Protein AF-A0A6V7K752-F1 (afdb_monomer_lite)

pLDDT: mean 86.39, std 9.66, range [59.0, 97.38]

Foldseek 3Di:
DPVVVVVVVVVVVVVVVVVVVVVPPDPDDDDDDPLPDADDDCQADPVRDGRNDDDDD

InterPro domains:
  IPR005052 Legume-like lectin [PS51328] (30-57)

Structure (mmCIF, N/CA/C/O backbone):
data_AF-A0A6V7K752-F1
#
_entry.id   AF-A0A6V7K752-F1
#
loop_
_atom_site.group_PDB
_atom_site.id
_atom_site.type_symbol
_atom_site.label_atom_id
_atom_site.label_alt_id
_atom_site.label_comp_id
_atom_site.label_asym_id
_atom_site.label_entity_id
_atom_site.label_seq_id
_atom_site.pdbx_PDB_ins_code
_atom_site.Cartn_x
_atom_site.Cartn_y
_atom_site.Cartn_z
_atom_site.occupancy
_atom_site.B_iso_or_equiv
_atom_site.auth_seq_id
_atom_site.auth_comp_id
_atom_site.auth_asym_id
_atom_site.auth_atom_id
_atom_site.pdbx_PDB_model_num
ATOM 1 N N . MET A 1 1 ? 36.705 -9.977 -45.976 1.00 59.00 1 MET A N 1
ATOM 2 C CA . MET A 1 1 ? 35.835 -10.525 -44.905 1.00 59.00 1 MET A CA 1
ATOM 3 C C . MET A 1 1 ? 36.077 -9.883 -43.522 1.00 59.00 1 MET A C 1
ATOM 5 O O . MET A 1 1 ? 35.833 -10.533 -42.519 1.00 59.00 1 MET A O 1
ATOM 9 N N . LYS A 1 2 ? 36.515 -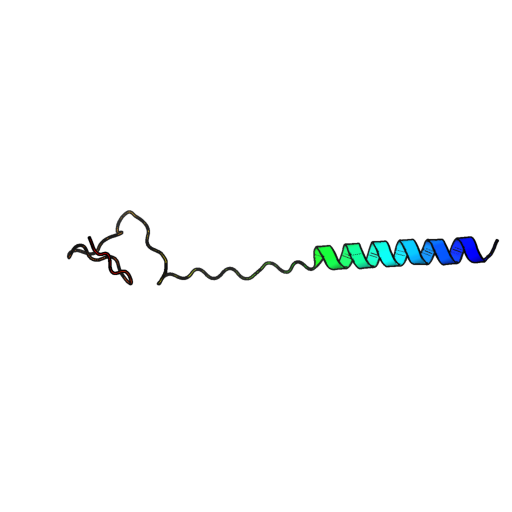8.613 -43.425 1.00 60.62 2 LYS A N 1
ATOM 10 C CA . LYS A 1 2 ? 36.790 -7.963 -42.122 1.00 60.62 2 LYS A CA 1
ATOM 11 C C . LYS A 1 2 ? 35.548 -7.315 -41.484 1.00 60.62 2 LYS A C 1
ATOM 13 O O . LYS A 1 2 ? 35.351 -7.433 -40.287 1.00 60.62 2 LYS A O 1
ATOM 18 N N . MET A 1 3 ? 34.650 -6.738 -42.288 1.00 68.69 3 MET A N 1
ATOM 19 C CA . MET A 1 3 ? 33.490 -5.987 -41.770 1.00 68.69 3 MET A CA 1
ATOM 20 C C . MET A 1 3 ? 32.375 -6.855 -41.163 1.00 68.69 3 MET A C 1
ATOM 22 O O . MET A 1 3 ? 31.651 -6.403 -40.287 1.00 68.69 3 MET A O 1
ATOM 26 N N . ALA A 1 4 ? 32.240 -8.114 -41.591 1.00 70.38 4 ALA A N 1
ATOM 27 C CA . ALA A 1 4 ? 31.184 -9.000 -41.092 1.00 70.38 4 ALA A CA 1
ATOM 28 C C . ALA A 1 4 ? 31.408 -9.453 -39.637 1.00 70.38 4 ALA A C 1
ATOM 30 O O . ALA A 1 4 ? 30.443 -9.760 -38.945 1.00 70.38 4 ALA A O 1
ATOM 31 N N . ALA A 1 5 ? 32.662 -9.507 -39.174 1.00 72.19 5 ALA A N 1
ATOM 32 C CA . ALA A 1 5 ? 32.985 -9.849 -37.791 1.00 72.19 5 ALA A CA 1
ATOM 33 C C . ALA A 1 5 ? 32.701 -8.671 -36.846 1.00 72.19 5 ALA A C 1
ATOM 35 O O . ALA A 1 5 ? 32.027 -8.860 -35.841 1.00 72.19 5 ALA A O 1
ATOM 36 N N . GLU A 1 6 ? 33.116 -7.456 -37.214 1.00 78.06 6 GLU A N 1
ATOM 37 C CA . GLU A 1 6 ? 32.888 -6.232 -36.426 1.00 78.06 6 GLU A CA 1
ATOM 38 C C . GLU A 1 6 ? 31.395 -5.967 -36.180 1.00 78.06 6 GLU A C 1
ATOM 40 O O . GLU A 1 6 ? 30.964 -5.713 -35.059 1.00 78.06 6 GLU A O 1
ATOM 45 N N . VAL A 1 7 ? 30.568 -6.132 -37.216 1.00 83.31 7 VAL A N 1
ATOM 46 C CA . VAL A 1 7 ? 29.111 -5.952 -37.118 1.00 83.31 7 VAL A CA 1
ATOM 47 C C . VAL A 1 7 ? 28.463 -6.983 -36.180 1.00 83.31 7 VAL A C 1
ATOM 49 O O . VAL A 1 7 ? 27.520 -6.657 -35.463 1.00 83.31 7 VAL A O 1
ATOM 52 N N . ARG A 1 8 ? 28.981 -8.219 -36.122 1.00 83.50 8 ARG A N 1
ATOM 53 C CA . ARG A 1 8 ? 28.492 -9.255 -35.191 1.00 83.50 8 ARG A CA 1
ATOM 54 C C . ARG A 1 8 ? 28.782 -8.895 -33.737 1.00 83.50 8 ARG A C 1
ATOM 56 O O . ARG A 1 8 ? 27.916 -9.092 -32.889 1.00 83.50 8 ARG A O 1
ATOM 63 N N . TRP A 1 9 ? 29.962 -8.344 -33.457 1.00 86.69 9 TRP A N 1
ATOM 64 C CA . TRP A 1 9 ? 30.316 -7.882 -32.115 1.00 86.69 9 TRP A CA 1
ATOM 65 C C . TRP A 1 9 ? 29.423 -6.735 -31.650 1.00 86.69 9 TRP A C 1
ATOM 67 O O . TRP A 1 9 ? 29.016 -6.740 -30.493 1.00 86.69 9 TRP A O 1
ATOM 77 N N . LEU A 1 10 ? 29.030 -5.831 -32.556 1.00 86.81 10 LEU A N 1
ATOM 78 C CA . LEU A 1 10 ? 28.079 -4.759 -32.249 1.00 86.81 10 LEU A CA 1
ATOM 79 C C . LEU A 1 10 ? 26.701 -5.301 -31.846 1.00 86.81 10 LEU A C 1
ATOM 81 O O . LEU A 1 10 ? 26.131 -4.860 -30.850 1.00 86.81 10 LEU A O 1
ATOM 85 N N . PHE A 1 11 ? 26.169 -6.290 -32.569 1.00 88.19 11 PHE A N 1
ATOM 86 C CA . PHE A 1 11 ? 24.888 -6.903 -32.202 1.00 88.19 11 PHE A CA 1
ATOM 87 C C . PHE A 1 11 ? 24.951 -7.626 -30.853 1.00 88.19 11 PHE A C 1
ATOM 89 O O . PHE A 1 11 ? 24.026 -7.508 -30.051 1.00 88.19 11 PHE A O 1
ATOM 96 N N . LEU A 1 12 ? 26.053 -8.328 -30.577 1.00 89.00 12 LEU A N 1
ATOM 97 C CA . LEU A 1 12 ? 26.265 -8.997 -29.293 1.00 89.00 12 LEU A CA 1
ATOM 98 C C . LEU A 1 12 ? 26.418 -7.992 -28.146 1.00 89.00 12 LEU A C 1
ATOM 100 O O . LEU A 1 12 ? 25.828 -8.195 -27.088 1.00 89.00 12 LEU A O 1
ATOM 104 N N . SER A 1 13 ? 27.148 -6.892 -28.352 1.00 88.25 13 SER A N 1
ATOM 105 C CA . SER A 1 13 ? 27.316 -5.856 -27.329 1.00 88.25 13 SER A CA 1
ATOM 106 C C . SER A 1 13 ? 26.011 -5.120 -27.040 1.00 88.25 13 SER A C 1
ATOM 108 O O . SER A 1 13 ? 25.708 -4.857 -25.880 1.00 88.25 13 SER A O 1
ATOM 110 N N . ILE A 1 14 ? 25.212 -4.832 -28.074 1.00 91.81 14 ILE A N 1
ATOM 111 C CA . ILE A 1 14 ? 23.892 -4.208 -27.920 1.00 91.81 14 ILE A CA 1
ATOM 112 C C . ILE A 1 14 ? 22.951 -5.158 -27.173 1.00 91.81 14 ILE A C 1
ATOM 114 O O . ILE A 1 14 ? 22.334 -4.753 -26.191 1.00 91.81 14 ILE A O 1
ATOM 118 N N . GLY A 1 15 ? 22.891 -6.432 -27.576 1.00 90.38 15 GLY A N 1
ATOM 119 C CA . GLY A 1 15 ? 22.059 -7.436 -26.909 1.00 90.38 15 GLY A CA 1
ATOM 120 C C . GLY A 1 15 ? 22.435 -7.643 -25.440 1.00 90.38 15 GLY A C 1
ATOM 121 O O . GLY A 1 15 ? 21.557 -7.682 -24.578 1.00 90.38 15 GLY A O 1
ATOM 122 N N . LEU A 1 16 ? 23.735 -7.703 -25.134 1.00 89.06 16 LEU A N 1
ATOM 123 C CA . LEU A 1 16 ? 24.237 -7.827 -23.766 1.00 89.06 16 LEU A CA 1
ATOM 124 C C . LEU A 1 16 ? 23.899 -6.592 -22.922 1.00 89.06 16 LEU A C 1
ATOM 126 O O . LEU A 1 16 ? 23.433 -6.72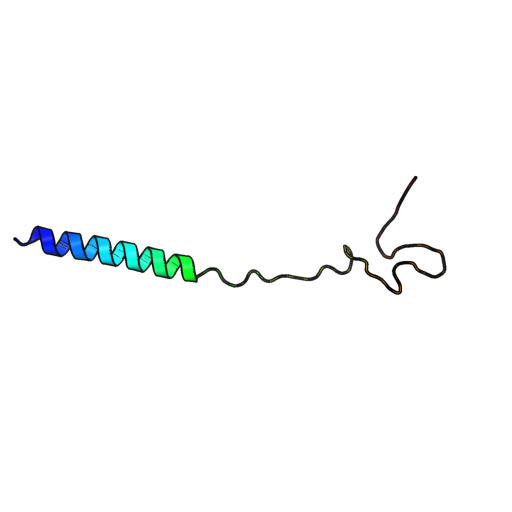8 -21.794 1.00 89.06 16 LEU A O 1
ATOM 130 N N . PHE A 1 17 ? 24.081 -5.390 -23.467 1.00 87.81 17 PHE A N 1
ATOM 131 C CA . PHE A 1 17 ? 23.752 -4.147 -22.772 1.00 87.81 17 PHE A CA 1
ATOM 132 C C . PHE A 1 17 ? 22.249 -4.031 -22.471 1.00 87.81 17 PHE A C 1
ATOM 134 O O . PHE A 1 17 ? 21.862 -3.677 -21.354 1.00 87.81 17 PHE A O 1
ATOM 141 N N . SER A 1 18 ? 21.391 -4.392 -23.431 1.00 85.81 18 SER A N 1
ATOM 142 C CA . SER A 1 18 ? 19.941 -4.437 -23.225 1.00 85.81 18 SER A CA 1
ATOM 143 C C . SER A 1 18 ? 19.550 -5.453 -22.150 1.00 85.81 18 SER A C 1
ATOM 145 O O . SER A 1 18 ? 18.727 -5.144 -21.293 1.00 85.81 18 SER A O 1
ATOM 147 N N . PHE A 1 19 ? 20.176 -6.632 -22.140 1.00 82.75 19 PHE A N 1
ATOM 148 C CA . PHE A 1 19 ? 19.919 -7.663 -21.135 1.00 82.75 19 PHE A CA 1
ATOM 149 C C . PHE A 1 19 ? 20.293 -7.203 -19.718 1.00 82.75 19 PHE A C 1
ATOM 151 O O . PHE A 1 19 ? 19.476 -7.301 -18.803 1.00 82.75 19 PHE A O 1
ATOM 158 N N . LEU A 1 20 ? 21.482 -6.616 -19.552 1.00 82.88 20 LEU A N 1
ATOM 159 C CA . LEU A 1 20 ? 21.953 -6.068 -18.272 1.00 82.88 20 LEU A CA 1
ATOM 160 C C . LEU A 1 20 ? 21.092 -4.897 -17.765 1.00 82.88 20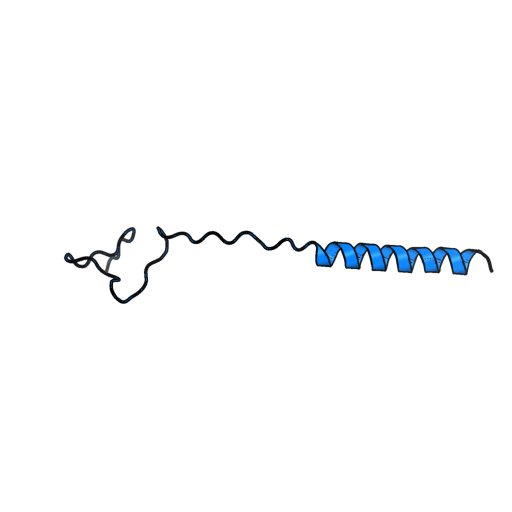 LEU A C 1
ATOM 162 O O . LEU A 1 20 ? 20.987 -4.671 -16.557 1.00 82.88 20 LEU A O 1
ATOM 166 N N . SER A 1 21 ? 20.460 -4.157 -18.679 1.00 80.56 21 SER A N 1
ATOM 167 C CA . SER A 1 21 ? 19.552 -3.059 -18.333 1.00 80.56 21 SER A CA 1
ATOM 168 C C . SER A 1 21 ? 18.200 -3.563 -17.814 1.00 80.56 21 SER A C 1
ATOM 170 O O . SER A 1 21 ? 17.650 -2.970 -16.890 1.00 80.56 21 SER A O 1
ATOM 172 N N . ILE A 1 22 ? 17.679 -4.680 -18.341 1.00 78.38 22 ILE A N 1
ATOM 173 C CA . ILE A 1 22 ? 16.400 -5.274 -17.897 1.00 78.38 22 ILE A CA 1
ATOM 174 C C . ILE A 1 22 ? 16.511 -5.846 -16.476 1.00 78.38 22 ILE A C 1
ATOM 176 O O . ILE A 1 22 ? 15.570 -5.754 -15.692 1.00 78.38 22 ILE A O 1
ATOM 180 N N . THR A 1 23 ? 17.667 -6.404 -16.111 1.00 73.06 23 THR A N 1
ATOM 181 C CA . THR A 1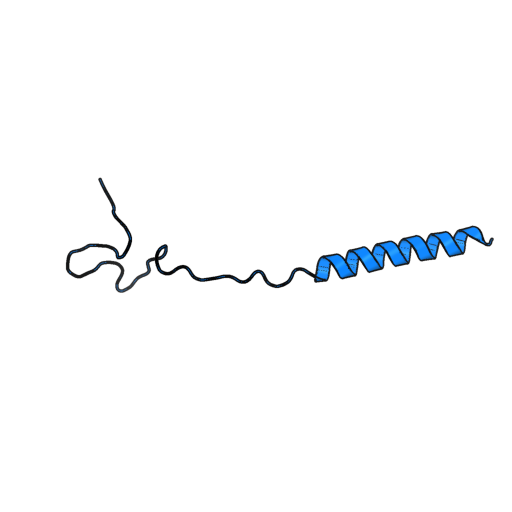 23 ? 17.888 -6.993 -14.778 1.00 73.06 23 THR A CA 1
ATOM 182 C C . THR A 1 23 ? 18.050 -5.955 -13.664 1.00 73.06 23 THR A C 1
ATOM 184 O O . THR A 1 23 ? 18.034 -6.318 -12.493 1.00 73.06 23 THR A O 1
ATOM 187 N N . ASN A 1 24 ? 18.189 -4.669 -14.007 1.00 69.00 24 ASN A N 1
ATOM 188 C CA . ASN A 1 24 ? 18.328 -3.554 -13.063 1.00 69.00 24 ASN A CA 1
ATOM 189 C C . ASN A 1 24 ? 16.980 -2.958 -12.618 1.00 69.00 24 ASN A C 1
ATOM 191 O O . ASN A 1 24 ? 16.905 -1.803 -12.199 1.00 69.00 24 ASN A O 1
ATOM 195 N N . ALA A 1 25 ? 15.901 -3.740 -12.677 1.00 67.62 25 ALA A N 1
ATOM 196 C CA . ALA A 1 25 ? 14.678 -3.422 -11.956 1.00 67.62 25 ALA A CA 1
ATOM 197 C C . ALA A 1 25 ? 14.927 -3.643 -10.455 1.00 67.62 25 ALA A C 1
ATOM 199 O O . ALA A 1 25 ? 14.591 -4.689 -9.901 1.00 67.62 25 ALA A O 1
ATOM 200 N N . GLY A 1 26 ? 15.588 -2.678 -9.810 1.00 73.75 26 GLY A N 1
ATOM 201 C CA . GLY A 1 26 ? 15.710 -2.646 -8.357 1.00 73.75 26 GLY A CA 1
ATOM 202 C C . GLY A 1 26 ? 14.320 -2.764 -7.743 1.00 73.75 26 GLY A C 1
ATOM 203 O O . GLY A 1 26 ? 13.389 -2.097 -8.198 1.00 73.75 26 GLY A O 1
ATOM 204 N N . ASP A 1 27 ? 14.172 -3.655 -6.765 1.00 79.19 27 ASP A N 1
ATOM 205 C CA . ASP A 1 27 ? 12.887 -3.904 -6.122 1.00 79.19 27 ASP A CA 1
ATOM 206 C C . ASP A 1 27 ? 12.329 -2.571 -5.611 1.00 79.19 27 ASP A C 1
ATOM 208 O O . ASP A 1 27 ? 12.965 -1.875 -4.811 1.00 79.19 27 ASP A O 1
ATOM 212 N N . VAL A 1 28 ? 11.184 -2.152 -6.157 1.00 85.62 28 VAL A N 1
ATOM 213 C CA . VAL A 1 28 ? 10.580 -0.872 -5.788 1.00 85.62 28 VAL A CA 1
ATOM 214 C C . VAL A 1 28 ? 10.257 -0.965 -4.310 1.00 85.62 28 VAL A C 1
ATOM 216 O O . VAL A 1 28 ? 9.462 -1.814 -3.909 1.00 85.62 28 VAL A O 1
ATOM 219 N N . HIS A 1 29 ? 10.853 -0.095 -3.493 1.00 87.25 29 HIS A N 1
ATOM 220 C CA . HIS A 1 29 ? 10.582 -0.099 -2.063 1.00 87.25 29 HIS A CA 1
ATOM 221 C C . HIS A 1 29 ? 9.091 0.164 -1.820 1.00 87.25 29 HIS A C 1
ATOM 223 O O . HIS A 1 29 ? 8.598 1.281 -1.991 1.00 87.25 29 HIS A O 1
ATOM 229 N N . ARG A 1 30 ? 8.359 -0.881 -1.426 1.00 90.19 30 ARG A N 1
ATOM 230 C CA . ARG A 1 30 ? 6.938 -0.785 -1.092 1.00 90.19 30 ARG A CA 1
ATOM 231 C C . ARG A 1 30 ? 6.812 -0.403 0.371 1.00 90.19 30 ARG A C 1
ATOM 233 O O . ARG A 1 30 ? 7.142 -1.188 1.258 1.00 90.19 30 ARG A O 1
ATOM 240 N N . ARG A 1 31 ? 6.300 0.799 0.621 1.00 93.44 31 ARG A N 1
ATOM 241 C CA . ARG A 1 31 ? 5.973 1.262 1.966 1.00 93.44 31 ARG A CA 1
ATOM 242 C C . ARG A 1 31 ? 4.502 1.000 2.249 1.00 93.44 31 ARG A C 1
ATOM 244 O O . ARG A 1 31 ? 3.636 1.440 1.503 1.00 93.44 31 ARG A O 1
ATOM 251 N N . PHE A 1 32 ? 4.220 0.319 3.354 1.00 95.56 32 PHE A N 1
ATOM 252 C CA . PHE A 1 32 ? 2.854 0.216 3.848 1.00 95.56 32 PHE A CA 1
ATOM 253 C C . PHE A 1 32 ? 2.420 1.541 4.483 1.00 95.56 32 PHE A C 1
ATOM 255 O O . PHE A 1 32 ? 3.083 2.052 5.391 1.00 95.56 32 PHE A O 1
ATOM 262 N N . GLU A 1 33 ? 1.291 2.081 4.031 1.00 97.38 33 GLU A N 1
ATOM 263 C CA . GLU A 1 33 ? 0.748 3.335 4.542 1.00 97.38 33 GLU A CA 1
ATOM 264 C C . GLU A 1 33 ? -0.475 3.078 5.427 1.00 97.38 33 GLU A C 1
ATOM 266 O O . GLU A 1 33 ? -1.618 3.046 4.975 1.00 97.38 33 GLU A O 1
ATOM 271 N N . TYR A 1 34 ? -0.219 2.912 6.729 1.00 94.69 34 TYR A N 1
ATOM 272 C CA . TYR A 1 34 ? -1.249 2.589 7.724 1.00 94.69 34 TYR A CA 1
ATOM 273 C C . TYR A 1 34 ? -2.412 3.590 7.751 1.00 94.69 34 TYR A C 1
ATOM 275 O O . TYR A 1 34 ? -3.556 3.191 7.922 1.00 94.69 34 TYR A O 1
ATOM 283 N N . LYS A 1 35 ? -2.137 4.881 7.531 1.00 96.25 35 LYS A N 1
ATOM 284 C CA . LYS A 1 35 ? -3.174 5.925 7.519 1.00 96.25 35 LYS A CA 1
ATOM 285 C C . LYS A 1 35 ? -4.184 5.770 6.376 1.00 96.25 35 LYS A C 1
ATOM 287 O O . LYS A 1 35 ? -5.294 6.265 6.493 1.00 96.25 35 LYS A O 1
ATOM 292 N N . TYR A 1 36 ? -3.817 5.072 5.302 1.00 96.44 36 TYR A N 1
ATOM 293 C CA . TYR A 1 36 ? -4.671 4.844 4.132 1.00 96.44 36 TYR A CA 1
ATOM 294 C C . TYR A 1 36 ? -5.146 3.391 4.039 1.00 96.44 36 TYR A C 1
ATOM 296 O O . TYR A 1 36 ? -5.510 2.916 2.968 1.00 96.44 36 TYR A O 1
ATOM 304 N N . SER A 1 37 ? -5.111 2.656 5.149 1.00 94.38 37 SER A N 1
ATOM 305 C CA . SER A 1 37 ? -5.501 1.250 5.202 1.00 94.38 37 SER A CA 1
ATOM 306 C C . SER A 1 37 ? -6.345 0.974 6.442 1.00 94.38 37 SER A C 1
ATOM 308 O O . SER A 1 37 ? -6.069 1.491 7.518 1.00 94.38 37 SER A O 1
ATOM 310 N N . PHE A 1 38 ? -7.323 0.083 6.320 1.00 94.00 38 PHE A N 1
ATOM 311 C CA . PHE A 1 38 ? -8.026 -0.523 7.451 1.00 94.00 38 PHE A CA 1
ATOM 312 C C . PHE A 1 38 ? -8.258 -2.010 7.162 1.00 94.00 38 PHE A C 1
ATOM 314 O O . PHE A 1 38 ? -8.359 -2.417 6.005 1.00 94.00 38 PHE A O 1
ATOM 321 N N . LYS A 1 39 ? -8.294 -2.850 8.204 1.00 94.44 39 LYS A N 1
ATOM 322 C CA . LYS A 1 39 ? -8.523 -4.298 8.065 1.00 94.44 39 LYS A CA 1
ATOM 323 C C . LYS A 1 39 ? -9.277 -4.886 9.272 1.00 94.44 39 LYS A C 1
ATOM 325 O O . LYS A 1 39 ? -9.101 -4.385 10.382 1.00 94.44 39 LYS A O 1
ATOM 330 N N . PRO A 1 40 ? -10.070 -5.960 9.096 1.00 92.69 40 PRO A N 1
ATOM 331 C CA . PRO A 1 40 ? -10.658 -6.723 10.206 1.00 92.69 40 PRO A CA 1
ATOM 332 C C . PRO A 1 40 ? -9.581 -7.437 11.061 1.00 92.69 40 PRO A C 1
ATOM 334 O O . PRO A 1 40 ? -8.432 -7.556 10.618 1.00 92.69 40 PRO A O 1
ATOM 337 N N . PRO A 1 41 ? -9.904 -7.935 12.278 1.00 90.38 41 PRO A N 1
ATOM 338 C CA . PRO A 1 41 ? -11.234 -8.018 12.906 1.00 90.38 41 PRO A CA 1
ATOM 339 C C . PRO A 1 41 ? -11.721 -6.723 13.580 1.00 90.38 41 PRO A C 1
ATOM 341 O O . PRO A 1 41 ? -12.921 -6.565 13.772 1.00 90.38 41 PRO A O 1
ATOM 344 N N . TYR A 1 42 ? -10.827 -5.783 13.899 1.00 89.00 42 TYR A N 1
ATOM 345 C CA . TYR A 1 42 ? -11.157 -4.531 14.596 1.00 89.00 42 TYR A CA 1
ATOM 346 C C . TYR A 1 42 ? -11.082 -3.336 13.644 1.00 89.00 42 TYR A C 1
ATOM 348 O O . TYR A 1 42 ? -10.172 -2.515 13.721 1.00 89.00 42 TYR A O 1
ATOM 356 N N . LEU A 1 43 ? -12.018 -3.291 12.697 1.00 92.44 43 LEU A N 1
ATOM 357 C CA . LEU A 1 43 ? -12.076 -2.242 11.678 1.00 92.44 43 LEU A CA 1
ATOM 358 C C . LEU A 1 43 ? -12.574 -0.911 12.257 1.00 92.44 43 LEU A C 1
ATOM 360 O O . LEU A 1 43 ? -12.004 0.137 11.965 1.00 92.44 43 LEU A O 1
ATOM 364 N N . ALA A 1 44 ? -13.621 -0.977 13.080 1.00 94.19 44 ALA A N 1
ATOM 365 C CA . ALA A 1 44 ? -14.232 0.180 13.714 1.00 94.19 44 ALA A CA 1
ATOM 366 C C . ALA A 1 44 ? -13.852 0.265 15.198 1.00 94.19 44 ALA A C 1
ATOM 368 O O . ALA A 1 44 ? -13.664 -0.750 15.877 1.00 94.19 44 ALA A O 1
ATOM 369 N N . GLN A 1 45 ? -13.750 1.492 15.694 1.00 93.81 45 GLN A N 1
ATOM 370 C CA . GLN A 1 45 ? -13.588 1.800 17.107 1.00 93.81 45 GLN A CA 1
ATOM 371 C C . GLN A 1 45 ? -14.906 1.584 17.871 1.00 93.81 45 GLN A C 1
ATOM 373 O O . GLN A 1 45 ? -15.946 1.271 17.292 1.00 93.81 45 GLN A O 1
ATOM 378 N N . LYS A 1 46 ? -14.873 1.750 19.201 1.00 95.00 46 LYS A N 1
ATOM 379 C CA . LYS A 1 46 ? -16.056 1.570 20.066 1.00 95.00 46 LYS A CA 1
ATOM 380 C C . LYS A 1 46 ? -17.214 2.511 19.715 1.00 95.00 46 LYS A C 1
ATOM 382 O O . LYS A 1 46 ? -18.359 2.167 19.974 1.00 95.00 46 LYS A O 1
ATOM 387 N N . ASP A 1 47 ? -16.903 3.678 19.164 1.00 94.69 47 ASP A N 1
ATOM 388 C CA . ASP A 1 47 ? -17.862 4.683 18.701 1.00 94.69 47 ASP A CA 1
ATOM 389 C C . ASP A 1 47 ? -18.319 4.459 17.246 1.00 94.69 47 ASP A C 1
ATOM 391 O O . ASP A 1 47 ? -19.093 5.250 16.718 1.00 94.69 47 ASP A O 1
ATOM 395 N N . GLY A 1 48 ? -17.864 3.382 16.594 1.00 92.50 48 GLY A N 1
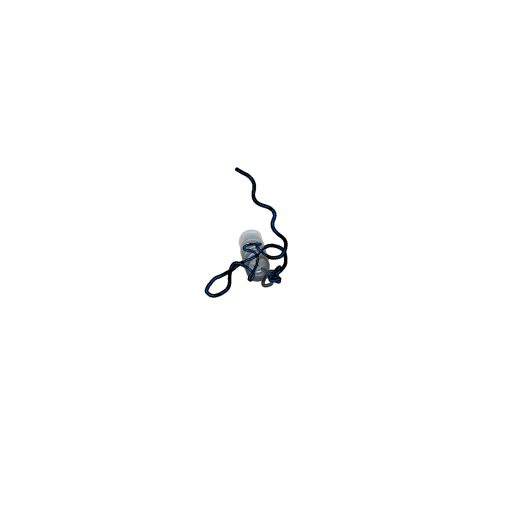ATOM 396 C CA . GLY A 1 48 ? -18.203 3.059 15.208 1.00 92.50 48 GLY A CA 1
ATOM 397 C C . GLY A 1 48 ? -17.381 3.811 14.155 1.00 92.50 48 GLY A C 1
ATOM 398 O O . GLY A 1 48 ? -17.604 3.605 12.959 1.00 92.50 48 GLY A O 1
ATOM 399 N N . SER A 1 49 ? -16.425 4.652 14.560 1.00 94.69 49 SER A N 1
ATOM 400 C CA . SER A 1 49 ? -15.543 5.358 13.628 1.00 94.69 49 SER A CA 1
ATOM 401 C C . SER A 1 49 ? -14.447 4.441 13.070 1.00 94.69 49 SER A C 1
ATOM 403 O O . SER A 1 49 ? -14.009 3.489 13.723 1.00 94.69 49 SER A O 1
ATOM 405 N N . VAL A 1 50 ? -13.985 4.722 11.849 1.00 96.00 50 VAL A N 1
ATOM 406 C CA . VAL A 1 50 ? -12.818 4.054 11.253 1.00 96.00 50 VAL A CA 1
ATOM 407 C C . VAL A 1 50 ? -11.620 4.996 11.384 1.00 96.00 50 VAL A C 1
ATOM 409 O O . VAL A 1 50 ? -11.703 6.133 10.921 1.00 96.00 50 VAL A O 1
ATOM 412 N N . PRO A 1 51 ? -10.494 4.574 11.992 1.00 96.06 51 PRO A N 1
ATOM 413 C CA . PRO A 1 51 ? -9.343 5.454 12.161 1.00 96.06 51 PRO A CA 1
ATOM 414 C C . PRO A 1 51 ? -8.894 6.039 10.822 1.00 96.06 51 PRO A C 1
ATOM 416 O O . PRO A 1 51 ? -8.666 5.279 9.889 1.00 96.06 51 PRO A O 1
ATOM 419 N N . PHE A 1 52 ? -8.715 7.362 10.758 1.00 96.38 52 PHE A N 1
ATOM 420 C CA . PHE A 1 52 ? -8.273 8.122 9.572 1.00 96.38 52 PHE A CA 1
ATOM 421 C C . PHE A 1 52 ? -9.290 8.269 8.431 1.00 96.38 52 PHE A C 1
ATOM 423 O O . PHE A 1 52 ? -8.951 8.896 7.428 1.00 96.38 52 PHE A O 1
ATOM 430 N N . TRP A 1 53 ? -10.505 7.735 8.565 1.00 95.56 53 TRP A N 1
ATOM 431 C CA . TRP A 1 53 ? -11.522 7.785 7.517 1.00 95.56 53 TRP A CA 1
ATOM 432 C C . TRP A 1 53 ? -12.810 8.424 8.027 1.00 95.56 53 TRP A C 1
ATOM 434 O O . TRP A 1 53 ? -13.289 8.116 9.115 1.00 95.56 53 TRP A O 1
ATOM 444 N N . GLU A 1 54 ? -13.398 9.266 7.186 1.00 94.06 54 GLU A N 1
ATOM 445 C CA . GLU A 1 54 ? -14.774 9.728 7.321 1.00 94.06 54 GLU A CA 1
ATOM 446 C C . GLU A 1 54 ? -15.602 9.043 6.233 1.00 94.06 54 GLU A C 1
ATOM 448 O O . GLU A 1 54 ? -15.158 8.910 5.090 1.00 94.06 54 GLU A O 1
ATOM 453 N N . TYR A 1 55 ? -16.794 8.577 6.584 1.00 87.12 55 TYR A N 1
ATOM 454 C CA . TYR A 1 55 ? -17.753 8.036 5.630 1.00 87.12 55 TYR A CA 1
ATOM 455 C C . TYR A 1 55 ? -19.073 8.786 5.795 1.00 87.12 55 TYR A C 1
ATOM 457 O O . TYR A 1 55 ? -19.464 9.127 6.909 1.00 87.12 55 TYR A O 1
ATOM 465 N N . GLY A 1 56 ? -19.738 9.072 4.681 1.00 90.25 56 GLY A N 1
ATOM 466 C CA . GLY A 1 56 ? -21.019 9.771 4.646 1.00 90.25 56 GLY A CA 1
ATOM 467 C C . GLY A 1 56 ? -22.011 9.020 3.766 1.00 90.25 56 GLY A C 1
ATOM 468 O O . GLY A 1 56 ? -21.610 8.355 2.808 1.00 90.25 56 GLY A O 1
ATOM 469 N N . GLY A 1 57 ? -23.290 9.127 4.112 1.00 73.00 57 GLY A N 1
ATOM 470 C CA . GLY A 1 57 ? -24.442 8.582 3.398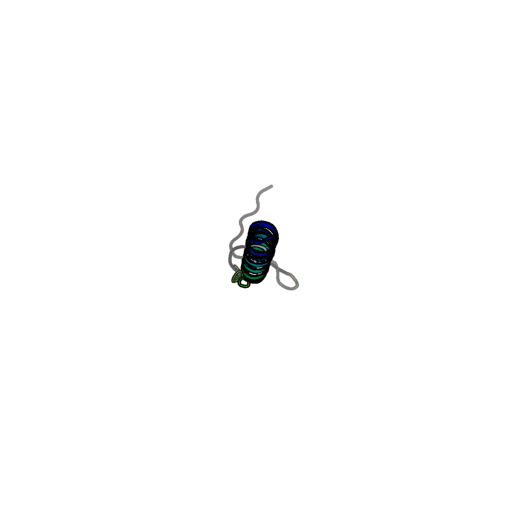 1.00 73.00 57 GLY A CA 1
ATOM 471 C C . GLY A 1 57 ? -25.657 9.457 3.645 1.00 73.00 57 GLY A C 1
ATOM 472 O O . GLY A 1 57 ? -25.710 10.069 4.737 1.00 73.00 57 GLY A O 1
#

Sequence (57 aa):
MKMAAEVRWLFLSIGLFSFLSITNAGDVHRRFEYKYSFKPPYLAQKDGSVPFWEYGG

Organism: NCBI:txid1563983

Secondary structure (DSSP, 8-state):
--HHHHHHHHHHHHHHHHHHHHTT-PPP-----GGG---SSS-S-TTSPBTTB----

Radius of gyration: 27.43 Å; chains: 1; bounding box: 61×20×65 Å